Protein AF-N1WI02-F1 (afdb_monomer)

Organism: NCBI:txid1218598

Foldseek 3Di:
DKFWWAFPVPRDIDIADQAFKWWDWDPPDDDPPFTKIAIDGPVVPPPCVVVQKIKDFAPVDRVVDDPGIAGQWPDDPVDTGHNPDCVRMTMIGTPDDDDD

Mean predicted aligned error: 8.48 Å

Solvent-accessible surface area (backbone atoms only — not comparable to full-atom values): 5812 Å² total; per-residue (Å²): 59,39,34,38,28,29,29,73,87,75,67,50,73,48,77,44,47,33,83,40,50,38,32,36,79,41,84,90,66,73,45,94,97,49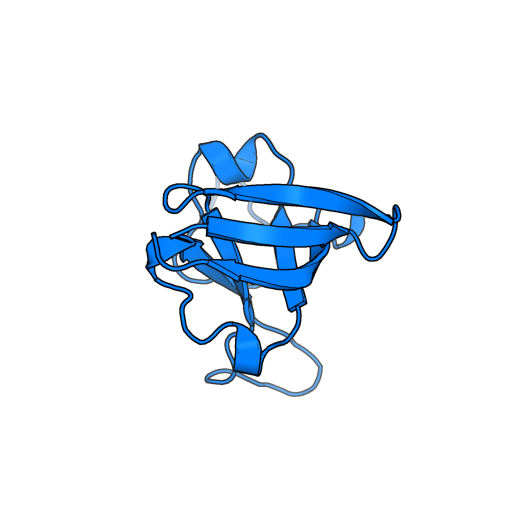,83,37,34,27,53,39,40,46,63,78,43,84,65,46,80,81,62,50,50,38,34,37,54,49,84,66,50,42,74,72,59,68,61,86,68,43,53,73,42,59,51,55,105,87,76,46,65,48,49,70,53,67,94,49,45,49,47,29,37,64,74,46,78,46,81,103

Secondary structure (DSSP, 8-state):
-EEEEEETTT--EEEEETT-EEEEE-TTS-BTTB--EEEEEGGG-TTGGGTSEEEEETTTHHHH---SSB-B----TTT--B---GGGEEEEEEEEEE--

Nearest PDB structures (foldseek):
  6r2h-assembly2_B  TM=1.805E-01  e=2.751E+00  Prevotella intermedia
  6r2h-assembly1_A  TM=1.835E-01  e=4.753E+00  Prevotella intermedia

Radius of gyration: 13.58 Å; Cα contacts (8 Å, |Δi|>4): 203; chains: 1; bounding box: 30×34×36 Å

Sequence (100 aa):
MHIKAENIQTGQVRTFSGSDLILVPDSSNEKEGTMFLHGRKVENCLNLRKYSTFFVVSDSVSKTGFPDSIKLKEVGPDGSVFEISESKIDCYRVMGIFLE

pLDDT: mean 73.3, std 15.66, range [4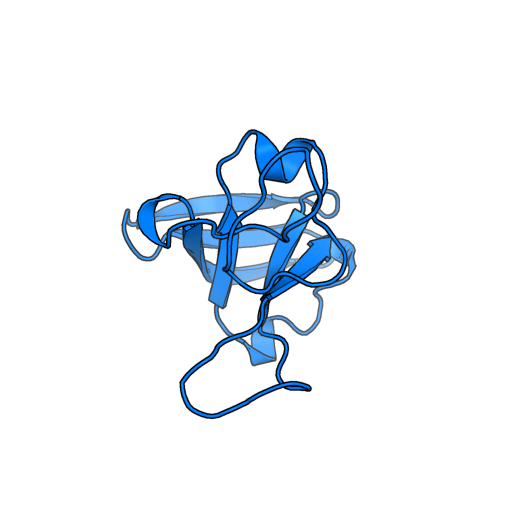0.5, 93.62]

Structure (mmCIF, N/CA/C/O backbone):
data_AF-N1WI02-F1
#
_entry.id   AF-N1WI02-F1
#
loop_
_atom_site.group_PDB
_atom_site.id
_atom_site.type_symbol
_atom_site.label_atom_id
_atom_site.label_alt_id
_atom_site.label_comp_id
_atom_site.label_asym_id
_atom_site.label_entity_id
_atom_site.label_seq_id
_atom_site.pdbx_PDB_ins_code
_atom_site.Cartn_x
_atom_site.Cartn_y
_atom_site.Cartn_z
_atom_site.occupancy
_atom_site.B_iso_or_equiv
_atom_site.auth_seq_id
_atom_site.auth_comp_id
_atom_site.auth_asym_id
_atom_site.auth_atom_id
_atom_site.pdbx_PDB_model_num
ATOM 1 N N . MET A 1 1 ? -0.299 -2.837 -16.338 1.00 86.75 1 MET A N 1
ATOM 2 C CA . MET A 1 1 ? -0.572 -3.469 -15.028 1.00 86.75 1 MET A CA 1
ATOM 3 C C . MET A 1 1 ? -1.525 -2.609 -14.206 1.00 86.75 1 MET A C 1
ATO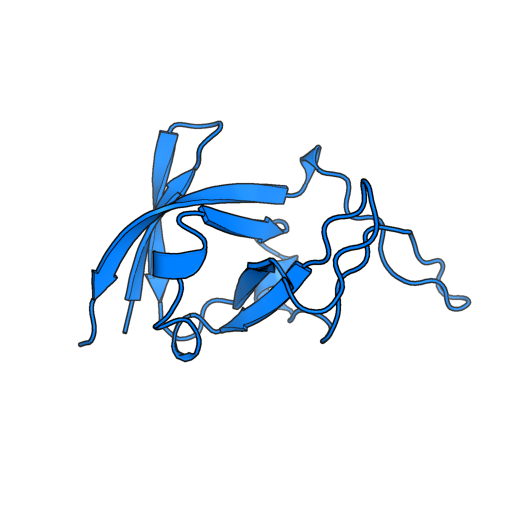M 5 O O . MET A 1 1 ? -1.356 -1.393 -14.170 1.00 86.75 1 MET A O 1
ATOM 9 N N . HIS A 1 2 ? -2.476 -3.231 -13.503 1.00 90.56 2 HIS A N 1
ATOM 10 C CA . HIS A 1 2 ? -3.323 -2.590 -12.491 1.00 90.56 2 HIS A CA 1
ATOM 11 C C . HIS A 1 2 ? -3.643 -3.551 -11.324 1.00 90.56 2 HIS A C 1
ATOM 13 O O . HIS A 1 2 ? -3.520 -4.772 -11.451 1.00 90.56 2 HIS A O 1
ATOM 19 N N . ILE A 1 3 ? -4.047 -3.010 -10.173 1.00 90.94 3 ILE A N 1
ATOM 20 C CA . ILE A 1 3 ? -4.439 -3.761 -8.969 1.00 90.94 3 ILE A CA 1
ATOM 21 C C . ILE A 1 3 ? -5.880 -3.410 -8.615 1.00 90.94 3 ILE A C 1
ATOM 23 O O . ILE A 1 3 ? -6.224 -2.234 -8.528 1.00 90.94 3 ILE A O 1
ATOM 27 N N . LYS A 1 4 ? -6.705 -4.416 -8.331 1.00 92.69 4 LYS A N 1
ATOM 28 C CA . LYS A 1 4 ? -8.003 -4.230 -7.673 1.00 92.69 4 LYS A CA 1
ATOM 29 C C . LYS A 1 4 ? -7.847 -4.555 -6.192 1.00 92.69 4 LYS A C 1
ATOM 31 O O . LYS A 1 4 ? -7.322 -5.621 -5.860 1.00 92.69 4 LYS A O 1
ATOM 36 N N . ALA A 1 5 ? -8.278 -3.658 -5.313 1.00 92.75 5 ALA A N 1
ATOM 37 C CA . ALA A 1 5 ? -8.121 -3.816 -3.871 1.00 92.75 5 ALA A CA 1
ATOM 38 C C . ALA A 1 5 ? -9.313 -3.257 -3.085 1.00 92.75 5 ALA A C 1
ATOM 40 O O . ALA A 1 5 ? -10.008 -2.352 -3.544 1.00 92.75 5 ALA A O 1
ATOM 41 N N . GLU A 1 6 ? -9.530 -3.807 -1.897 1.00 93.44 6 GLU A N 1
ATOM 42 C CA . GLU A 1 6 ? -10.594 -3.449 -0.956 1.00 93.44 6 GLU A CA 1
ATOM 43 C C . GLU A 1 6 ? -9.984 -2.717 0.243 1.00 93.44 6 GLU A C 1
ATOM 45 O O . GLU A 1 6 ? -9.043 -3.224 0.853 1.00 93.44 6 GLU A O 1
ATOM 50 N N . ASN A 1 7 ? -10.500 -1.537 0.591 1.00 92.38 7 ASN A N 1
ATOM 51 C CA . ASN A 1 7 ? -10.143 -0.856 1.834 1.00 92.38 7 ASN A CA 1
ATOM 52 C C . ASN A 1 7 ? -10.656 -1.686 3.023 1.00 92.38 7 ASN A C 1
ATOM 54 O O . ASN A 1 7 ? -11.854 -1.939 3.136 1.00 92.38 7 ASN A O 1
ATOM 58 N N . ILE A 1 8 ? -9.757 -2.101 3.915 1.00 89.94 8 ILE A N 1
ATOM 59 C CA . ILE A 1 8 ? -10.054 -3.037 5.010 1.00 89.94 8 ILE A CA 1
ATOM 60 C C . ILE A 1 8 ? -10.994 -2.424 6.061 1.00 89.94 8 ILE A C 1
ATOM 62 O O . ILE A 1 8 ? -11.713 -3.158 6.735 1.00 89.94 8 ILE A O 1
ATOM 66 N N . GLN A 1 9 ? -11.008 -1.097 6.199 1.00 89.06 9 GLN A N 1
ATOM 67 C CA . GLN A 1 9 ? -11.837 -0.383 7.171 1.00 89.06 9 GLN A CA 1
ATOM 68 C C . GLN A 1 9 ? -13.221 -0.034 6.607 1.00 89.06 9 GLN A C 1
ATOM 70 O O . GLN A 1 9 ? -14.210 -0.108 7.331 1.00 89.06 9 GLN A O 1
ATOM 75 N N . THR A 1 10 ? -13.305 0.345 5.327 1.00 90.62 10 THR A N 1
ATOM 76 C CA . THR A 1 10 ? -14.549 0.860 4.715 1.00 90.62 10 THR A CA 1
ATOM 77 C C . THR A 1 10 ? -15.249 -0.119 3.770 1.00 90.62 10 THR A C 1
ATOM 79 O O . THR A 1 10 ? -16.374 0.147 3.352 1.00 90.62 10 THR A O 1
ATOM 82 N N . GLY A 1 11 ? -14.599 -1.222 3.382 1.00 91.56 11 GLY A N 1
ATOM 83 C CA . GLY A 1 11 ? -15.083 -2.141 2.343 1.00 91.56 11 GLY A CA 1
ATOM 84 C C . GLY A 1 11 ? -15.078 -1.544 0.927 1.00 91.56 11 GLY A C 1
ATOM 85 O O . GLY A 1 11 ? -15.563 -2.166 -0.018 1.00 91.56 11 GLY A O 1
ATOM 86 N N . GLN A 1 12 ? -14.553 -0.326 0.743 1.00 93.62 12 GLN A N 1
ATOM 87 C CA . GLN A 1 12 ? -14.545 0.333 -0.560 1.00 93.62 12 GLN A CA 1
ATOM 88 C C . GLN A 1 12 ? -13.564 -0.358 -1.513 1.00 93.62 12 GLN A C 1
ATOM 90 O O . GLN A 1 12 ? -12.359 -0.407 -1.266 1.00 93.62 12 GLN A O 1
ATOM 95 N N . VAL A 1 13 ? -14.072 -0.831 -2.651 1.00 93.25 13 VAL A N 1
ATOM 96 C CA . VAL A 1 13 ? -13.251 -1.421 -3.713 1.00 93.25 13 VAL A CA 1
ATOM 97 C C . VAL A 1 13 ? -12.755 -0.334 -4.669 1.00 93.25 13 VAL A C 1
ATOM 99 O O . VAL A 1 13 ? -13.554 0.405 -5.245 1.00 93.25 13 VAL A O 1
ATOM 102 N N . ARG A 1 14 ? -11.437 -0.268 -4.877 1.00 91.88 14 ARG A N 1
ATOM 103 C CA . ARG A 1 14 ? -10.756 0.670 -5.784 1.00 91.88 14 ARG A CA 1
ATOM 104 C C . ARG A 1 14 ? -9.831 -0.077 -6.747 1.00 91.88 14 ARG A C 1
ATOM 106 O O . ARG A 1 14 ? -9.276 -1.127 -6.418 1.00 91.88 14 ARG A O 1
ATOM 113 N N . THR A 1 15 ? -9.654 0.494 -7.935 1.00 92.38 15 THR A N 1
ATOM 114 C CA . THR A 1 15 ? -8.625 0.078 -8.895 1.00 92.38 15 THR A CA 1
ATOM 115 C C . THR A 1 15 ? -7.471 1.074 -8.851 1.00 92.38 15 THR A C 1
ATOM 117 O O . THR A 1 15 ? -7.698 2.281 -8.908 1.00 92.38 15 THR A O 1
ATOM 120 N N . PHE A 1 16 ? -6.248 0.560 -8.763 1.00 89.88 16 PHE A N 1
ATOM 121 C CA . PHE A 1 16 ? -4.998 1.313 -8.798 1.00 89.88 16 PHE A CA 1
ATOM 122 C C . PHE A 1 16 ? -4.258 0.978 -10.098 1.00 89.88 16 PHE A C 1
ATOM 124 O O . PHE A 1 16 ? -4.002 -0.190 -10.398 1.00 89.88 16 PHE A O 1
ATOM 131 N N . SER A 1 17 ? -3.959 1.999 -10.889 1.00 89.88 17 SER A N 1
ATOM 132 C CA . SER A 1 17 ? -3.241 1.939 -12.165 1.00 89.88 17 SER A CA 1
ATOM 133 C C . SER A 1 17 ? -1.727 1.850 -11.962 1.00 89.88 17 SER A C 1
ATOM 135 O O . SER A 1 17 ? -1.233 2.191 -10.894 1.00 89.88 17 SER A O 1
ATOM 137 N N . GLY A 1 18 ? -0.967 1.452 -12.990 1.00 84.75 18 GLY A N 1
ATOM 138 C CA . GLY A 1 18 ? 0.502 1.341 -12.931 1.00 84.75 18 GLY A CA 1
ATOM 139 C C . GLY A 1 18 ? 1.238 2.592 -12.423 1.00 84.75 18 GLY A C 1
ATOM 140 O O . GLY A 1 18 ? 2.273 2.457 -11.768 1.00 84.75 18 GLY A O 1
ATOM 141 N N . SER A 1 19 ?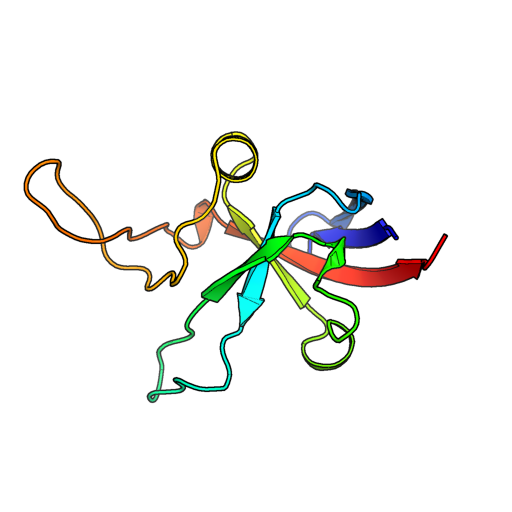 0.681 3.782 -12.675 1.00 84.50 19 SER A N 1
ATOM 142 C CA . SER A 1 19 ? 1.201 5.080 -12.229 1.00 84.50 19 SER A CA 1
ATOM 143 C C . SER A 1 19 ? 0.852 5.459 -10.789 1.00 84.50 19 SER A C 1
ATOM 145 O O . SER A 1 19 ? 1.500 6.354 -10.249 1.00 84.50 19 SER A O 1
ATOM 147 N N . ASP A 1 20 ? -0.147 4.823 -10.168 1.00 86.06 20 ASP A N 1
ATOM 148 C CA . ASP A 1 20 ? -0.500 5.110 -8.776 1.00 86.06 20 ASP A CA 1
ATOM 149 C C . ASP A 1 20 ? 0.653 4.729 -7.842 1.00 86.06 20 ASP A C 1
ATOM 151 O O . ASP A 1 20 ? 1.329 3.709 -8.020 1.00 86.06 20 ASP A O 1
ATOM 155 N N . LEU A 1 21 ? 0.862 5.556 -6.820 1.00 84.00 21 LEU A N 1
ATOM 156 C CA . LEU A 1 21 ? 1.822 5.298 -5.759 1.00 84.00 21 LEU A CA 1
ATOM 157 C C . LEU A 1 21 ? 1.114 4.634 -4.577 1.00 84.00 21 LEU A C 1
ATOM 159 O O . LEU A 1 21 ? 0.107 5.130 -4.074 1.00 84.00 21 LEU A O 1
ATOM 163 N N . ILE A 1 22 ? 1.686 3.529 -4.107 1.00 86.62 22 ILE A N 1
ATOM 164 C CA . ILE A 1 22 ? 1.254 2.782 -2.924 1.00 86.62 22 ILE A CA 1
ATOM 165 C C . ILE A 1 22 ? 2.418 2.607 -1.944 1.00 86.62 22 ILE A C 1
ATOM 167 O O . ILE A 1 22 ? 3.589 2.680 -2.324 1.00 86.62 22 ILE A O 1
ATOM 171 N N . LEU A 1 23 ? 2.099 2.356 -0.680 1.00 84.81 23 LEU A N 1
ATOM 172 C CA . LEU A 1 23 ? 3.062 2.019 0.361 1.00 84.81 23 LEU A CA 1
ATOM 173 C C . LEU A 1 23 ? 3.057 0.518 0.625 1.00 84.81 23 LEU A C 1
ATOM 175 O O . LEU A 1 23 ? 2.004 -0.085 0.829 1.00 84.81 23 LEU A O 1
ATOM 179 N N . VAL A 1 24 ? 4.241 -0.081 0.671 1.00 83.75 24 VAL A N 1
ATOM 180 C CA . VAL A 1 24 ? 4.430 -1.511 0.947 1.00 83.75 24 VAL A CA 1
ATOM 181 C C . VAL A 1 24 ? 5.361 -1.725 2.146 1.00 83.75 24 VAL A C 1
ATOM 183 O O . VAL A 1 24 ? 6.278 -0.919 2.335 1.00 83.75 24 VAL A O 1
ATOM 186 N N . PRO A 1 25 ? 5.162 -2.788 2.951 1.00 78.62 25 PRO A N 1
ATOM 187 C CA . PRO A 1 25 ? 6.072 -3.131 4.043 1.00 78.62 25 PRO A CA 1
ATOM 188 C C . PRO A 1 25 ? 7.510 -3.340 3.557 1.00 78.62 25 PRO A C 1
ATOM 190 O O . PRO A 1 25 ? 7.745 -4.027 2.561 1.00 78.62 25 PRO A O 1
ATOM 193 N N . ASP A 1 26 ? 8.478 -2.765 4.266 1.00 75.12 26 ASP A N 1
ATOM 194 C CA . ASP A 1 26 ? 9.896 -3.083 4.115 1.00 75.12 26 ASP A CA 1
ATOM 195 C C . ASP A 1 26 ? 10.319 -4.157 5.128 1.00 75.12 26 ASP A C 1
ATOM 197 O O . ASP A 1 26 ? 10.704 -3.863 6.261 1.00 75.12 26 ASP A O 1
ATOM 201 N N . SER A 1 27 ? 10.295 -5.413 4.682 1.00 65.69 27 SER A N 1
ATOM 202 C CA . SER A 1 27 ? 10.768 -6.572 5.449 1.00 65.69 27 SER A CA 1
ATOM 203 C C . SER A 1 27 ? 12.286 -6.582 5.696 1.00 65.69 27 SER A C 1
ATOM 205 O O . SER A 1 27 ? 12.786 -7.461 6.388 1.00 65.69 27 SER A O 1
ATOM 207 N N . SER A 1 28 ? 13.048 -5.653 5.111 1.00 64.75 28 SER A N 1
ATOM 208 C CA . SER A 1 28 ? 14.515 -5.595 5.238 1.00 64.75 28 SER A CA 1
ATOM 209 C C . SER A 1 28 ? 14.976 -4.908 6.525 1.00 64.75 28 SER A C 1
ATOM 211 O O . SER A 1 28 ? 16.146 -5.007 6.889 1.00 64.75 28 SER A O 1
ATOM 213 N N . ASN A 1 29 ? 14.078 -4.175 7.190 1.00 57.03 29 ASN A N 1
ATOM 214 C CA . ASN A 1 29 ? 14.395 -3.283 8.306 1.00 57.03 29 ASN A CA 1
ATOM 215 C C . ASN A 1 29 ? 13.584 -3.575 9.579 1.00 57.03 29 ASN A C 1
ATOM 217 O O . ASN A 1 29 ? 13.517 -2.711 10.454 1.00 57.03 29 ASN A O 1
ATOM 221 N N . GLU A 1 30 ? 12.975 -4.757 9.712 1.00 54.09 30 GLU A N 1
ATOM 222 C CA . GLU A 1 30 ? 12.185 -5.112 10.898 1.00 54.09 30 GLU A CA 1
ATOM 223 C C . GLU A 1 30 ? 13.011 -4.973 12.191 1.00 54.09 30 GLU A C 1
ATOM 225 O O . GLU A 1 30 ? 13.954 -5.718 12.459 1.00 54.09 30 GLU A O 1
ATOM 230 N N . LYS A 1 31 ? 12.632 -3.988 13.009 1.00 56.62 31 LYS A N 1
ATOM 231 C CA . LYS A 1 31 ? 12.996 -3.890 14.425 1.00 56.62 31 LYS A CA 1
ATOM 232 C C . LYS A 1 31 ? 11.720 -4.090 15.226 1.00 56.62 31 LYS A C 1
ATOM 234 O O . LYS A 1 31 ? 10.672 -3.595 14.812 1.00 56.62 31 LYS A O 1
ATOM 239 N N . GLU A 1 32 ? 11.813 -4.797 16.351 1.00 54.28 32 GLU A N 1
ATOM 240 C CA . GLU A 1 32 ? 10.652 -5.168 17.169 1.00 54.28 32 GLU A CA 1
ATOM 241 C C . GLU A 1 32 ? 9.691 -3.985 17.380 1.00 54.28 32 GLU A C 1
ATOM 243 O O . GLU A 1 32 ? 10.079 -2.910 17.840 1.00 54.28 32 GLU A O 1
ATOM 248 N N . GLY A 1 33 ? 8.432 -4.178 16.978 1.00 55.97 33 GLY A N 1
ATOM 249 C CA . GLY A 1 33 ? 7.358 -3.197 17.134 1.00 55.97 33 GLY A CA 1
ATOM 250 C C . GLY A 1 33 ? 7.345 -2.014 16.155 1.00 55.97 33 GLY A C 1
ATOM 251 O O . GLY A 1 33 ? 6.452 -1.183 16.277 1.00 55.97 33 GLY A O 1
ATOM 252 N N . THR A 1 34 ? 8.263 -1.904 15.183 1.00 58.50 34 THR A N 1
ATOM 253 C CA . THR A 1 34 ? 8.219 -0.825 14.169 1.00 58.50 34 THR A CA 1
ATOM 254 C C . THR A 1 34 ? 8.102 -1.371 12.745 1.00 58.50 34 THR A C 1
ATOM 256 O O . THR A 1 34 ? 9.068 -1.904 12.199 1.00 58.50 34 THR A O 1
ATOM 259 N N . MET A 1 35 ? 6.942 -1.175 12.107 1.00 67.31 35 MET A N 1
ATOM 260 C CA . MET A 1 35 ? 6.770 -1.434 10.674 1.00 67.31 35 MET A CA 1
ATOM 261 C C . MET A 1 35 ? 7.321 -0.260 9.859 1.00 67.31 35 MET A C 1
ATOM 263 O O . MET A 1 35 ? 6.932 0.889 10.068 1.00 67.31 35 MET A O 1
ATOM 267 N N . PHE A 1 36 ? 8.208 -0.548 8.908 1.00 72.56 36 PHE A N 1
ATOM 268 C CA . PHE A 1 36 ? 8.677 0.435 7.936 1.00 72.56 36 PHE A CA 1
ATOM 269 C C . PHE A 1 36 ? 7.922 0.278 6.625 1.00 72.56 36 PHE A C 1
ATOM 271 O O . PHE A 1 36 ? 7.675 -0.839 6.171 1.00 72.56 36 PHE A O 1
ATOM 278 N N . LEU A 1 37 ? 7.547 1.403 6.024 1.00 76.75 37 LEU A N 1
ATOM 279 C CA . LEU A 1 37 ? 6.853 1.447 4.744 1.00 76.75 37 LEU A CA 1
ATOM 280 C C . LEU A 1 37 ? 7.761 2.105 3.706 1.00 76.75 37 LEU A C 1
ATOM 282 O O . LEU A 1 37 ? 8.534 3.009 4.021 1.00 76.75 37 LEU A O 1
ATOM 286 N N . HIS A 1 38 ? 7.661 1.679 2.453 1.00 79.38 38 HIS A N 1
ATOM 287 C CA . HIS A 1 38 ? 8.350 2.334 1.347 1.00 79.38 38 HIS A CA 1
ATOM 288 C C . HIS A 1 38 ? 7.392 2.592 0.189 1.00 79.38 38 HIS A C 1
ATOM 290 O O . HIS 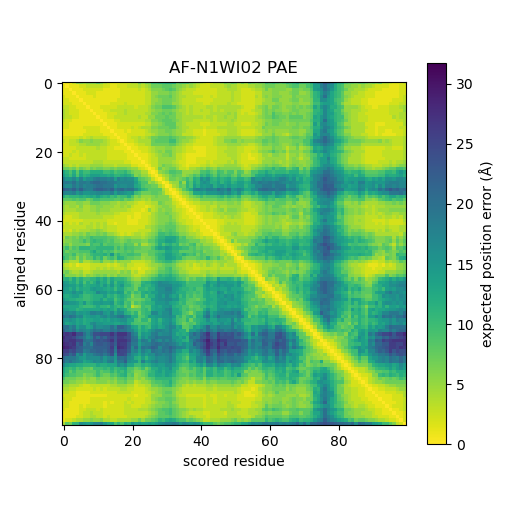A 1 38 ? 6.518 1.774 -0.113 1.00 79.38 38 HIS A O 1
ATOM 296 N N . GLY A 1 39 ? 7.546 3.759 -0.438 1.00 81.38 39 GLY A N 1
ATOM 297 C CA . GLY A 1 39 ? 6.762 4.144 -1.601 1.00 81.38 39 GLY A CA 1
ATOM 298 C C . GLY A 1 39 ? 7.159 3.337 -2.830 1.00 81.38 39 GLY A C 1
ATOM 299 O O . GLY A 1 39 ? 8.339 3.212 -3.154 1.00 81.38 39 GLY A O 1
ATOM 300 N N . ARG A 1 40 ? 6.173 2.803 -3.548 1.00 82.94 40 ARG A N 1
ATOM 301 C CA . ARG A 1 40 ? 6.360 2.211 -4.874 1.00 82.94 40 ARG A CA 1
ATOM 302 C C . ARG A 1 40 ? 5.206 2.566 -5.789 1.00 82.94 40 ARG A C 1
ATOM 304 O O . ARG A 1 40 ? 4.054 2.605 -5.373 1.00 82.94 40 ARG A O 1
ATOM 311 N N . LYS A 1 41 ? 5.511 2.717 -7.074 1.00 86.94 41 LYS A N 1
ATOM 312 C CA . LYS A 1 41 ? 4.490 2.645 -8.116 1.00 86.94 41 LYS A CA 1
ATOM 313 C C . LYS A 1 41 ? 3.926 1.232 -8.230 1.00 86.94 41 LYS A C 1
ATOM 315 O O . LYS A 1 41 ? 4.679 0.262 -8.116 1.00 86.94 41 LYS A O 1
ATOM 320 N N . VAL A 1 42 ? 2.643 1.123 -8.552 1.00 86.88 42 VAL A N 1
ATOM 321 C CA . VAL A 1 42 ? 1.954 -0.150 -8.824 1.00 86.88 42 VAL A CA 1
ATOM 322 C C . VAL A 1 42 ? 2.671 -0.997 -9.877 1.00 86.88 42 VAL A C 1
ATOM 324 O O . VAL A 1 42 ? 2.786 -2.205 -9.683 1.00 86.88 42 VAL A O 1
ATOM 327 N N . GLU A 1 43 ? 3.212 -0.395 -10.942 1.00 87.38 43 GLU A N 1
ATOM 328 C CA . GLU A 1 43 ? 3.964 -1.117 -11.987 1.00 87.38 43 GLU A CA 1
ATOM 329 C C . GLU A 1 43 ? 5.174 -1.908 -11.443 1.00 87.38 43 GLU A C 1
ATOM 331 O O . GLU A 1 43 ? 5.524 -2.963 -11.970 1.00 87.38 43 GLU A O 1
ATOM 336 N N . ASN A 1 44 ? 5.754 -1.467 -10.321 1.00 84.81 44 ASN A N 1
ATOM 337 C CA . ASN A 1 44 ? 6.900 -2.102 -9.664 1.00 84.81 44 ASN A CA 1
ATOM 338 C C . ASN A 1 44 ? 6.499 -3.130 -8.584 1.00 84.81 44 ASN A C 1
ATOM 340 O O . ASN A 1 44 ? 7.362 -3.669 -7.884 1.00 84.81 44 ASN A O 1
ATOM 344 N N . CYS A 1 45 ? 5.201 -3.399 -8.420 1.00 81.25 45 CYS A N 1
ATOM 345 C CA . CYS A 1 45 ? 4.626 -4.125 -7.284 1.00 81.25 45 CYS A CA 1
ATOM 346 C C . CYS A 1 45 ? 4.102 -5.533 -7.631 1.00 81.25 45 CYS A C 1
ATOM 348 O O . CYS A 1 45 ? 3.227 -6.071 -6.953 1.00 81.25 45 CYS A O 1
ATOM 350 N N . LEU A 1 46 ? 4.689 -6.179 -8.645 1.00 72.44 46 LEU A N 1
ATOM 351 C CA . LEU A 1 46 ? 4.370 -7.551 -9.087 1.00 72.44 46 LEU A CA 1
ATOM 352 C C . LEU A 1 46 ? 4.340 -8.584 -7.939 1.00 72.44 46 LEU A C 1
ATOM 354 O O . LEU A 1 46 ? 3.549 -9.526 -7.952 1.00 72.44 46 LEU A O 1
ATOM 358 N N . ASN A 1 47 ? 5.187 -8.390 -6.923 1.00 71.25 47 ASN A N 1
ATOM 359 C CA . ASN A 1 47 ? 5.324 -9.273 -5.762 1.00 71.25 47 ASN A CA 1
ATOM 360 C C . ASN A 1 47 ? 4.405 -8.927 -4.572 1.00 71.25 47 ASN A C 1
ATOM 362 O O . ASN A 1 47 ? 4.598 -9.481 -3.493 1.00 71.25 47 ASN A O 1
ATOM 366 N N . LEU A 1 48 ? 3.377 -8.082 -4.735 1.00 72.12 48 LEU A N 1
ATOM 367 C CA . LEU A 1 48 ? 2.398 -7.776 -3.672 1.00 72.12 48 LEU A CA 1
ATOM 368 C C . LEU A 1 48 ? 1.718 -9.004 -3.054 1.00 72.12 48 LEU A C 1
ATOM 370 O O . LEU A 1 48 ? 1.303 -8.958 -1.898 1.00 72.12 48 LEU A O 1
ATOM 374 N N . ARG A 1 49 ? 1.666 -10.128 -3.780 1.00 64.56 49 ARG A N 1
ATOM 375 C CA . ARG A 1 49 ? 1.224 -11.428 -3.245 1.00 64.56 49 ARG A CA 1
ATOM 376 C C . ARG A 1 49 ? 2.012 -11.878 -2.003 1.00 64.56 49 ARG A C 1
ATOM 378 O O . ARG A 1 49 ? 1.485 -12.666 -1.233 1.00 64.56 49 ARG A O 1
ATOM 385 N N . LYS A 1 50 ? 3.239 -11.381 -1.797 1.00 71.12 50 LYS A N 1
ATOM 386 C CA . LYS A 1 50 ? 4.044 -11.636 -0.589 1.00 71.12 50 LYS A CA 1
ATOM 387 C C . LYS A 1 50 ? 3.534 -10.890 0.648 1.00 71.12 50 LYS A C 1
ATOM 389 O O . LYS A 1 50 ? 3.764 -11.356 1.753 1.00 71.12 50 LYS A O 1
ATOM 394 N N . TYR A 1 51 ? 2.853 -9.759 0.459 1.00 66.56 51 TYR A N 1
ATOM 395 C CA . TYR A 1 51 ? 2.392 -8.887 1.544 1.00 66.56 51 TYR A CA 1
ATOM 396 C C . TYR A 1 51 ? 0.882 -9.000 1.796 1.00 66.56 51 TYR A C 1
ATOM 398 O O . TYR A 1 51 ? 0.438 -8.754 2.909 1.00 66.56 51 TYR A O 1
ATOM 406 N N . SER A 1 52 ? 0.090 -9.422 0.798 1.00 70.50 52 SER A N 1
ATOM 407 C CA . SER A 1 52 ? -1.390 -9.535 0.815 1.00 70.50 52 SER A CA 1
ATOM 408 C C . SER A 1 52 ? -2.158 -8.216 1.005 1.00 70.50 52 SER A C 1
ATOM 410 O O . SER A 1 52 ? -3.276 -8.070 0.501 1.00 70.50 52 SER A O 1
ATOM 412 N N . THR A 1 53 ? -1.552 -7.239 1.672 1.00 82.88 53 THR A N 1
ATOM 413 C CA . THR A 1 53 ? -2.041 -5.878 1.870 1.00 82.88 53 THR A CA 1
ATOM 414 C C . THR A 1 53 ? -0.994 -4.849 1.439 1.00 82.88 53 THR A C 1
ATOM 416 O O . THR A 1 53 ? 0.195 -5.147 1.297 1.00 82.88 53 THR A O 1
ATOM 419 N N . PHE A 1 54 ? -1.454 -3.626 1.201 1.00 86.25 54 PHE A N 1
ATOM 420 C CA . PHE A 1 54 ? -0.636 -2.429 1.018 1.00 86.25 54 PHE A CA 1
ATOM 421 C C . PHE A 1 54 ? -1.379 -1.228 1.609 1.00 86.25 54 PHE A C 1
ATOM 423 O O . PHE A 1 54 ? -2.551 -1.334 1.968 1.00 86.25 54 PHE A O 1
ATOM 430 N N . PHE A 1 55 ? -0.713 -0.084 1.705 1.00 86.38 55 PHE A N 1
ATOM 431 C CA . PHE A 1 55 ? -1.261 1.110 2.340 1.00 86.38 55 PHE A CA 1
ATOM 432 C C . PHE A 1 55 ? -1.247 2.312 1.392 1.00 86.38 55 PHE A C 1
ATOM 434 O O . PHE A 1 55 ? -0.470 2.359 0.436 1.00 86.38 55 PHE A O 1
ATOM 441 N N . VAL A 1 56 ? -2.096 3.299 1.658 1.00 82.56 56 VAL A N 1
ATOM 442 C CA . VAL A 1 56 ? -2.161 4.565 0.919 1.00 82.56 56 VAL A CA 1
ATOM 443 C C . VAL A 1 56 ? -2.327 5.699 1.923 1.00 82.56 56 VAL A C 1
ATOM 445 O O . VAL A 1 56 ? -3.245 5.685 2.735 1.00 82.56 56 VAL A O 1
ATOM 448 N N . VAL A 1 57 ? -1.440 6.690 1.868 1.00 74.38 57 VAL A N 1
ATOM 449 C CA . VAL A 1 57 ? -1.642 7.968 2.568 1.00 74.38 57 VAL A CA 1
ATOM 450 C C . VAL A 1 57 ? -2.603 8.810 1.743 1.00 74.38 57 VAL A C 1
ATOM 452 O O . VAL A 1 57 ? -2.501 8.783 0.516 1.00 74.38 57 VAL A O 1
ATOM 455 N N . SER A 1 58 ? -3.487 9.545 2.425 1.00 67.56 58 SER A N 1
ATOM 456 C CA . SER A 1 58 ? -4.450 10.520 1.887 1.00 67.56 58 SER A CA 1
ATOM 457 C C . SER A 1 58 ? -4.223 10.967 0.433 1.00 67.56 58 SER A C 1
ATOM 459 O O . SER A 1 58 ? -3.147 11.414 0.041 1.00 67.56 58 SER A O 1
ATOM 461 N N . ASP A 1 59 ? -5.297 10.920 -0.357 1.00 61.69 59 ASP A N 1
ATOM 462 C CA . ASP A 1 59 ? -5.319 10.982 -1.829 1.00 61.69 59 ASP A CA 1
ATOM 463 C C . ASP A 1 59 ? -4.675 12.230 -2.491 1.00 61.69 59 ASP A C 1
ATOM 465 O O . ASP A 1 59 ? -4.581 12.306 -3.718 1.00 61.69 59 ASP A O 1
ATOM 469 N N . SER A 1 60 ? -4.266 13.228 -1.704 1.00 55.75 60 SER A N 1
ATOM 470 C CA . SER A 1 60 ? -3.437 14.366 -2.116 1.00 55.75 60 SER A CA 1
ATOM 471 C C . SER A 1 60 ? -1.934 14.055 -2.078 1.00 55.75 60 SER A C 1
ATOM 473 O O . SER A 1 60 ? -1.225 14.400 -3.019 1.00 55.75 60 SER A O 1
ATOM 475 N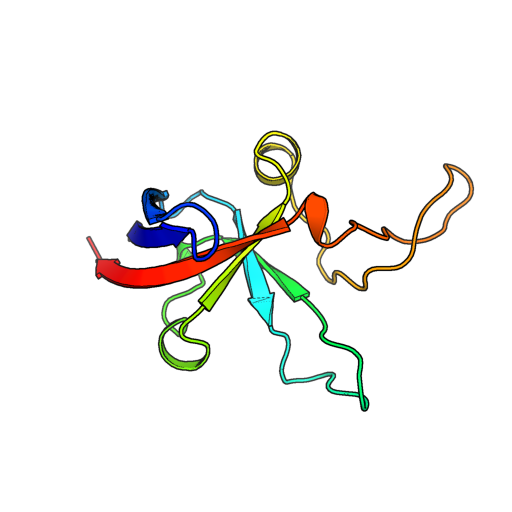 N . VAL A 1 61 ? -1.454 13.370 -1.035 1.00 55.09 61 VAL A N 1
ATOM 476 C CA . VAL A 1 61 ? -0.035 13.032 -0.820 1.00 55.09 61 VAL A CA 1
ATOM 477 C C . VAL A 1 61 ? 0.426 11.960 -1.807 1.00 55.09 61 VAL A C 1
ATOM 479 O O . VAL A 1 61 ? 1.497 12.080 -2.400 1.00 55.09 61 VAL A O 1
ATOM 482 N N . SER A 1 62 ? -0.413 10.954 -2.071 1.00 58.16 62 SER A N 1
ATOM 483 C CA . SER A 1 62 ? -0.133 9.923 -3.082 1.00 58.16 62 SER A CA 1
ATOM 484 C C . SER A 1 62 ? 0.028 10.490 -4.501 1.00 58.16 62 SER A C 1
ATOM 486 O O . SER A 1 62 ? 0.722 9.889 -5.319 1.00 58.16 62 SER A O 1
ATOM 488 N N . LYS A 1 63 ? -0.544 11.669 -4.792 1.00 61.28 63 LYS A N 1
ATOM 489 C CA . LYS A 1 63 ? -0.382 12.376 -6.076 1.00 61.28 63 LYS A CA 1
ATOM 490 C C . LYS A 1 63 ? 0.876 13.251 -6.146 1.00 61.28 63 LYS A C 1
ATOM 492 O O . LYS A 1 63 ? 1.316 13.565 -7.248 1.00 61.28 63 LYS A O 1
ATOM 497 N N . THR A 1 64 ? 1.463 13.642 -5.012 1.00 59.91 64 THR A N 1
ATOM 498 C CA . THR A 1 64 ? 2.675 14.488 -4.959 1.00 59.91 64 THR A CA 1
ATOM 499 C C . THR A 1 64 ? 3.987 13.707 -4.874 1.00 59.91 64 THR A C 1
ATOM 501 O O . THR A 1 64 ? 5.052 14.308 -4.986 1.00 59.91 64 THR A O 1
ATOM 504 N N . GLY A 1 65 ? 3.929 12.385 -4.695 1.00 62.56 65 GLY A N 1
ATOM 505 C CA . GLY A 1 65 ? 5.105 11.538 -4.494 1.00 62.56 65 GLY A CA 1
ATOM 506 C C . GLY A 1 65 ? 5.248 11.052 -3.051 1.00 62.56 65 GLY A C 1
ATOM 507 O O . GLY A 1 65 ? 4.769 11.688 -2.114 1.00 62.56 65 GLY A O 1
ATOM 508 N N . PHE A 1 66 ? 5.942 9.926 -2.873 1.00 65.81 66 PHE A N 1
ATOM 509 C CA . PHE A 1 66 ? 6.368 9.431 -1.562 1.00 65.81 66 PHE A CA 1
ATOM 510 C C . PHE A 1 66 ? 7.893 9.540 -1.429 1.00 65.81 66 PHE A C 1
ATOM 512 O O . PHE A 1 66 ? 8.585 9.320 -2.423 1.00 65.81 66 PHE A O 1
ATOM 519 N N . PRO A 1 67 ? 8.432 9.831 -0.230 1.00 58.94 67 PRO A N 1
ATOM 520 C CA . PRO A 1 67 ? 9.865 9.727 0.026 1.00 58.94 67 PRO A CA 1
ATOM 521 C C . PRO A 1 67 ? 10.315 8.254 0.068 1.00 58.94 67 PRO A C 1
ATOM 523 O O . PRO A 1 67 ? 9.544 7.369 0.448 1.00 58.94 67 PRO A O 1
ATOM 526 N N . ASP A 1 68 ? 11.581 8.000 -0.280 1.00 52.44 68 ASP A N 1
ATOM 527 C CA . ASP A 1 68 ? 12.126 6.649 -0.520 1.00 52.44 68 ASP A CA 1
ATOM 528 C C . ASP A 1 68 ? 12.117 5.709 0.704 1.00 52.44 68 ASP A C 1
ATOM 530 O O . ASP A 1 68 ? 12.203 4.490 0.558 1.00 52.44 68 ASP A O 1
ATOM 534 N N . SER A 1 69 ? 11.963 6.246 1.918 1.00 54.09 69 SER A N 1
ATOM 535 C CA . SER A 1 69 ? 11.748 5.461 3.138 1.00 54.09 69 SER A CA 1
ATOM 536 C C . SER A 1 69 ? 10.793 6.180 4.088 1.00 54.09 69 SER A C 1
ATOM 538 O O . SER A 1 69 ? 11.106 7.273 4.565 1.00 54.09 69 SER A O 1
ATOM 540 N N . ILE A 1 70 ? 9.662 5.558 4.422 1.00 54.56 70 ILE A N 1
ATOM 541 C CA . ILE A 1 70 ? 8.698 6.082 5.393 1.00 54.56 70 ILE A CA 1
ATOM 542 C C . ILE A 1 70 ? 8.893 5.371 6.734 1.00 54.56 70 ILE A C 1
ATOM 544 O O . ILE A 1 70 ? 8.493 4.222 6.941 1.00 54.56 70 ILE A O 1
ATOM 548 N N . LYS A 1 71 ? 9.495 6.107 7.672 1.00 52.94 71 LYS A N 1
ATOM 549 C CA . LYS A 1 71 ? 9.352 5.876 9.113 1.00 52.94 71 LYS A CA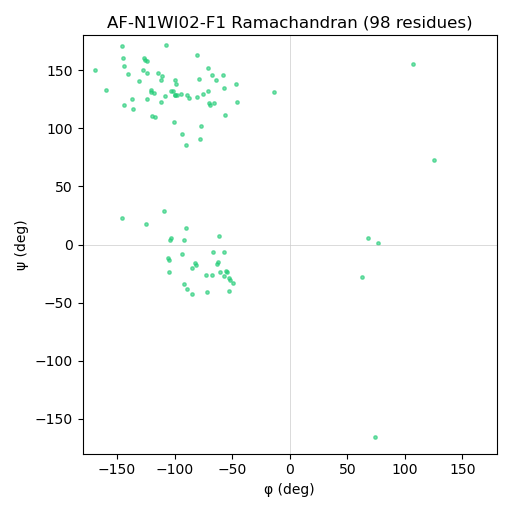 1
ATOM 550 C C . LYS A 1 71 ? 8.325 6.882 9.625 1.00 52.94 71 LYS A C 1
ATOM 552 O O . LYS A 1 71 ? 8.489 8.069 9.365 1.00 52.94 71 LYS A O 1
ATOM 557 N N . LEU A 1 72 ? 7.305 6.428 10.345 1.00 56.38 72 LEU A N 1
ATOM 558 C CA . LEU A 1 72 ? 6.272 7.305 10.897 1.00 56.38 72 LEU A CA 1
ATOM 559 C C . LEU A 1 72 ? 6.808 8.024 12.163 1.00 56.38 72 LEU A C 1
ATOM 561 O O . LEU A 1 72 ? 6.725 7.439 13.235 1.00 56.38 72 LEU A O 1
ATOM 565 N N . LYS A 1 73 ? 7.418 9.225 12.017 1.00 41.78 73 LYS A N 1
ATOM 566 C CA . LYS A 1 73 ? 7.885 10.204 13.061 1.00 41.78 73 LYS A CA 1
ATOM 567 C C . LYS A 1 73 ? 8.059 11.624 12.458 1.00 41.78 73 LYS A C 1
ATOM 569 O O . LYS A 1 73 ? 8.638 11.653 11.386 1.00 41.78 73 LYS A O 1
ATOM 574 N N . GLU A 1 74 ? 7.589 12.755 13.036 1.00 41.16 74 GLU A N 1
ATOM 575 C CA . GLU A 1 74 ? 7.217 13.992 12.260 1.00 41.16 74 GLU A CA 1
ATOM 576 C C . GLU A 1 74 ? 8.175 15.210 12.142 1.00 41.16 74 GLU A C 1
ATOM 578 O O . GLU A 1 74 ? 8.791 15.656 13.107 1.00 41.16 74 GLU A O 1
ATOM 583 N N . VAL A 1 75 ? 8.170 15.810 10.936 1.00 43.00 75 VAL A N 1
ATOM 584 C CA . VAL A 1 75 ? 8.767 17.097 10.545 1.00 43.00 75 VAL A CA 1
ATOM 585 C C . VAL A 1 75 ? 8.257 18.289 11.341 1.00 43.00 75 VAL A C 1
ATOM 587 O O . VAL A 1 75 ? 7.061 18.517 11.506 1.00 43.00 75 VAL A O 1
ATOM 590 N N . GLY A 1 76 ? 9.192 19.205 11.533 1.00 51.41 76 GLY A N 1
ATOM 591 C CA . GLY A 1 76 ? 9.000 20.604 11.197 1.00 51.41 76 GLY A CA 1
ATOM 592 C C . GLY A 1 76 ? 9.815 21.009 9.951 1.00 51.41 76 GLY A C 1
ATOM 593 O O . GLY A 1 76 ? 10.667 20.249 9.475 1.00 51.41 76 GLY A O 1
ATOM 594 N N . PRO A 1 77 ? 9.599 22.233 9.425 1.00 40.50 77 PRO A N 1
ATOM 595 C CA . PRO A 1 77 ? 10.392 22.845 8.343 1.00 40.50 77 PRO A CA 1
ATOM 596 C C . PRO A 1 77 ? 11.888 23.074 8.654 1.00 40.50 77 PRO A C 1
ATOM 598 O O . PRO A 1 77 ? 12.586 23.725 7.880 1.00 40.50 77 PRO A O 1
ATOM 601 N N . ASP A 1 78 ? 12.360 22.565 9.789 1.00 46.03 78 ASP A N 1
ATOM 602 C CA . ASP A 1 78 ? 13.710 22.605 10.345 1.00 46.03 78 ASP A CA 1
ATOM 603 C C . ASP A 1 78 ? 14.475 21.261 10.223 1.00 46.03 78 ASP A C 1
ATOM 605 O O . ASP A 1 78 ? 15.700 21.270 10.342 1.00 46.03 78 ASP A O 1
ATOM 609 N N . GLY A 1 79 ? 13.801 20.138 9.897 1.00 52.06 79 GLY A N 1
ATOM 610 C CA . GLY A 1 79 ? 14.417 18.923 9.312 1.00 52.06 79 GLY A CA 1
ATOM 611 C C . GLY A 1 79 ? 14.198 17.565 10.022 1.00 52.06 79 GLY A C 1
ATOM 612 O O . GLY A 1 79 ? 15.155 17.011 10.561 1.00 52.06 79 GLY A O 1
ATOM 613 N N . SER A 1 80 ? 12.992 16.960 9.965 1.00 43.41 80 SER A N 1
ATOM 614 C CA . SER A 1 80 ? 12.587 15.955 10.993 1.00 43.41 80 SER A CA 1
ATOM 615 C C . SER A 1 80 ? 11.694 14.723 10.613 1.00 43.41 80 SER A C 1
ATOM 617 O O . SER A 1 80 ? 11.158 14.087 11.514 1.00 43.41 80 SER A O 1
ATOM 61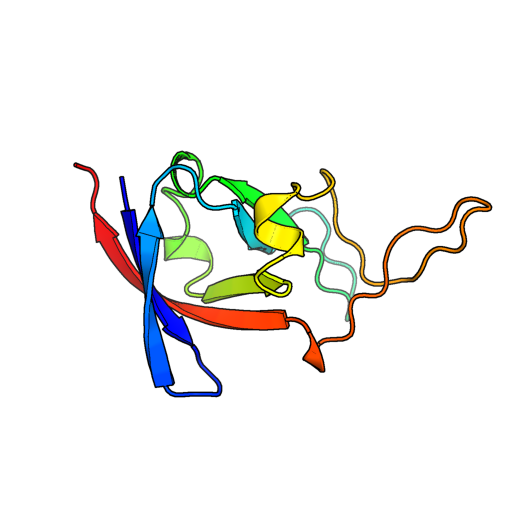9 N N . VAL A 1 81 ? 11.628 14.261 9.344 1.00 53.16 81 VAL A N 1
ATOM 620 C CA . VAL A 1 81 ? 10.904 13.013 8.879 1.00 53.16 81 VAL A CA 1
ATOM 621 C C . VAL A 1 81 ? 9.352 13.175 8.839 1.00 53.16 81 VAL A C 1
ATOM 623 O O . VAL A 1 81 ? 8.913 14.305 8.771 1.00 53.16 81 VAL A O 1
ATOM 626 N N . PHE A 1 82 ? 8.469 12.165 8.732 1.00 51.03 82 PHE A N 1
ATOM 627 C CA . PHE A 1 82 ? 6.994 12.376 8.762 1.00 51.03 82 PHE A CA 1
ATOM 628 C C . PHE A 1 82 ? 6.214 11.367 9.643 1.00 51.03 82 PHE A C 1
ATOM 630 O O . PHE A 1 82 ? 6.180 10.189 9.300 1.00 51.03 82 PHE A O 1
ATOM 637 N N . GLU A 1 83 ? 5.525 11.782 10.728 1.00 55.47 83 GLU A N 1
ATOM 638 C CA . GLU A 1 83 ? 4.594 10.905 11.478 1.00 55.47 83 GLU A CA 1
ATOM 639 C C . GLU A 1 83 ? 3.210 11.031 10.878 1.00 55.47 83 GLU A C 1
ATOM 641 O O . GLU A 1 83 ? 2.355 11.816 11.287 1.00 55.47 83 GLU A O 1
ATOM 646 N N . ILE A 1 84 ? 2.988 10.230 9.850 1.00 61.97 84 ILE A N 1
ATOM 647 C CA . ILE A 1 84 ? 1.665 10.102 9.278 1.00 61.97 84 ILE A CA 1
ATOM 648 C C . ILE A 1 84 ? 0.882 9.198 10.228 1.00 61.97 84 ILE A C 1
ATOM 650 O O . ILE A 1 84 ? 1.075 7.987 10.237 1.00 61.97 84 ILE A O 1
ATOM 654 N N . SER A 1 85 ? 0.029 9.803 11.059 1.00 62.66 85 SER A N 1
ATOM 655 C CA . SER A 1 85 ? -0.906 9.065 11.916 1.00 62.66 85 SER A CA 1
ATOM 656 C C . SER A 1 85 ? -1.613 7.97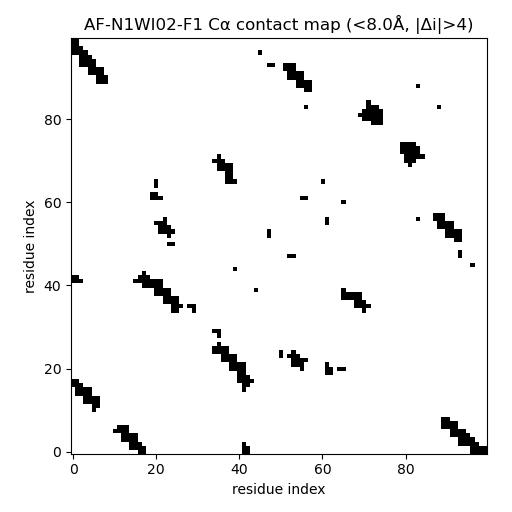2 11.114 1.00 62.66 85 SER A C 1
ATOM 658 O O . SER A 1 85 ? -2.070 8.236 10.002 1.00 62.66 85 SER A O 1
ATOM 660 N N . GLU A 1 86 ? -1.773 6.783 11.698 1.00 64.50 86 GLU A N 1
ATOM 661 C CA . GLU A 1 86 ? -2.507 5.663 11.090 1.00 64.50 86 GLU A CA 1
ATOM 662 C C . GLU A 1 86 ? -3.920 6.069 10.629 1.00 64.50 86 GLU A C 1
ATOM 664 O O . GLU A 1 86 ? -4.409 5.575 9.622 1.00 64.50 86 GLU A O 1
ATOM 669 N N . SER A 1 87 ? -4.539 7.058 11.289 1.00 69.12 87 SER A N 1
ATOM 670 C CA . SER A 1 87 ? -5.824 7.659 10.885 1.00 69.12 87 SER A CA 1
ATOM 671 C C . SER A 1 87 ? -5.823 8.354 9.511 1.00 69.12 87 SER A C 1
ATOM 673 O O . SER A 1 87 ? -6.888 8.650 8.974 1.00 69.12 87 SER A O 1
ATOM 675 N N . LYS A 1 88 ? -4.644 8.633 8.938 1.00 73.88 88 LYS A N 1
ATOM 676 C CA . LYS A 1 88 ? -4.436 9.202 7.593 1.00 73.88 88 LYS A CA 1
ATOM 677 C C . LYS A 1 88 ? -3.975 8.147 6.572 1.00 73.88 88 LYS A C 1
ATOM 679 O O . LYS A 1 88 ? -3.641 8.517 5.441 1.00 73.88 88 LYS A O 1
ATOM 684 N N . ILE A 1 89 ? -3.902 6.876 6.976 1.00 80.25 89 ILE A N 1
ATOM 685 C CA . ILE A 1 89 ? -3.408 5.755 6.176 1.00 80.25 89 ILE A CA 1
ATOM 686 C C . ILE A 1 89 ? -4.546 4.754 5.956 1.00 80.25 89 ILE A C 1
ATOM 688 O O . ILE A 1 89 ? -4.927 4.007 6.855 1.00 80.25 89 ILE A O 1
ATOM 692 N N . ASP A 1 90 ? -5.035 4.680 4.724 1.00 87.06 90 ASP A N 1
ATOM 693 C CA . ASP A 1 90 ? -5.938 3.617 4.303 1.00 87.06 90 ASP A CA 1
ATOM 694 C C . ASP A 1 90 ? -5.152 2.316 4.096 1.00 87.06 90 ASP A C 1
ATOM 696 O O . ASP A 1 90 ? -4.149 2.282 3.376 1.00 87.06 90 ASP A O 1
ATOM 700 N N . CYS A 1 91 ? -5.626 1.220 4.689 1.00 88.62 91 CYS A N 1
ATOM 701 C CA . CYS A 1 91 ? -5.089 -0.118 4.453 1.00 88.62 91 CYS A CA 1
ATOM 702 C C . CYS A 1 91 ? -5.954 -0.860 3.430 1.00 88.62 91 CYS A C 1
ATOM 704 O O . CYS A 1 91 ? -7.172 -0.959 3.590 1.00 88.62 91 CYS A O 1
ATOM 706 N N . TYR A 1 92 ? -5.326 -1.411 2.394 1.00 91.19 92 TYR A N 1
ATOM 707 C CA . TYR A 1 92 ? -5.977 -2.086 1.277 1.00 91.19 92 TYR A CA 1
ATOM 708 C C . TYR A 1 92 ? -5.558 -3.556 1.189 1.00 91.19 92 TYR A C 1
ATOM 710 O O . TYR A 1 92 ? -4.371 -3.883 1.159 1.00 91.19 92 TYR A O 1
ATOM 718 N N . ARG A 1 93 ? -6.535 -4.459 1.077 1.00 91.31 93 ARG A N 1
ATOM 719 C CA . ARG A 1 93 ? -6.336 -5.881 0.766 1.00 91.31 93 ARG A CA 1
ATOM 720 C C . ARG A 1 93 ? -6.364 -6.090 -0.744 1.00 91.31 93 ARG A C 1
ATOM 722 O O . ARG A 1 93 ? -7.312 -5.683 -1.415 1.00 91.31 93 ARG A O 1
ATOM 729 N N . VAL A 1 94 ? -5.351 -6.764 -1.285 1.00 90.94 94 VAL A N 1
ATOM 730 C CA . VAL A 1 94 ? -5.279 -7.081 -2.720 1.00 90.94 94 VAL A CA 1
ATOM 731 C C . VAL A 1 94 ? -6.358 -8.109 -3.079 1.00 90.94 94 VAL A C 1
ATOM 733 O O . VAL A 1 94 ? -6.339 -9.226 -2.572 1.00 90.94 94 VAL A O 1
ATOM 736 N N . MET A 1 95 ? -7.268 -7.753 -3.989 1.00 91.06 95 MET A N 1
ATOM 737 C CA . MET A 1 95 ? -8.254 -8.681 -4.566 1.00 91.06 95 MET A CA 1
ATOM 738 C C . MET A 1 95 ? -7.739 -9.335 -5.853 1.00 91.06 95 MET A C 1
ATOM 740 O O . MET A 1 95 ? -8.071 -10.478 -6.150 1.00 91.06 95 MET A O 1
ATOM 744 N N . GLY A 1 96 ? -6.944 -8.608 -6.642 1.00 88.94 96 GLY A N 1
ATOM 745 C CA . GLY A 1 96 ? -6.405 -9.099 -7.907 1.00 88.94 96 GLY A CA 1
ATOM 746 C C . GLY A 1 96 ? -5.320 -8.191 -8.475 1.00 88.94 96 GLY A C 1
ATOM 747 O O . GLY A 1 96 ? -5.331 -6.981 -8.255 1.00 88.94 96 GLY A O 1
ATOM 748 N N . ILE A 1 97 ? -4.387 -8.793 -9.211 1.00 89.19 97 ILE A N 1
ATOM 749 C CA . ILE A 1 97 ? -3.303 -8.113 -9.927 1.00 89.19 97 ILE A CA 1
ATOM 750 C C . ILE A 1 97 ? -3.410 -8.522 -11.393 1.00 89.19 97 ILE A C 1
ATOM 752 O O . ILE A 1 97 ? -3.395 -9.717 -11.693 1.00 89.19 97 ILE A O 1
ATOM 756 N N . PHE A 1 98 ? -3.496 -7.538 -12.281 1.00 90.06 98 PHE A N 1
ATOM 757 C CA . PHE A 1 98 ? -3.742 -7.711 -13.709 1.00 90.06 98 PHE A CA 1
ATOM 758 C C . PHE A 1 98 ? -2.571 -7.108 -14.489 1.00 90.06 98 PHE A C 1
ATOM 760 O O . PHE A 1 98 ? -2.117 -6.004 -14.178 1.00 90.06 98 PHE A O 1
ATOM 767 N N . LEU A 1 99 ? -2.032 -7.855 -15.455 1.00 85.88 99 LEU A N 1
ATOM 768 C CA . LEU A 1 99 ? -0.725 -7.575 -16.072 1.00 85.88 99 LEU A CA 1
ATOM 769 C C . LEU A 1 99 ? -0.784 -6.925 -17.463 1.00 85.88 99 LEU A C 1
ATOM 771 O O . LEU A 1 99 ? 0.278 -6.754 -18.049 1.00 85.88 99 LEU A O 1
ATOM 775 N N . GLU A 1 100 ? -1.980 -6.560 -17.944 1.00 72.19 100 GLU A N 1
ATOM 776 C CA . GLU A 1 100 ? -2.216 -5.842 -19.219 1.00 72.19 100 GLU A CA 1
ATOM 777 C C . GLU A 1 100 ? -1.219 -4.706 -19.486 1.00 72.19 100 GLU A C 1
ATOM 779 O O . GLU A 1 100 ? -1.022 -3.884 -18.555 1.00 72.19 100 GLU A O 1
#